Protein AF-A0A936D4Y7-F1 (afdb_monomer_lite)

Sequence (70 aa):
MTLTELGTMAYVACVDVELALGRALGLSYRDINAGLFFVLFPLATLALAATVVGQGARLRGLRRAEKVKQ

Secondary structure (DSSP, 8-state):
--HHHHHHHHHHHHHHHHHHHHHHTT--HHHHHHHIIIIIHHHHHHHHHHHHHHHHHHHHHHHHHHHHH-

Radius of gyration: 20.14 Å; chains: 1; bounding box: 42×23×53 Å

Structure (mmCIF, N/CA/C/O backbone):
data_AF-A0A936D4Y7-F1
#
_entry.id   AF-A0A936D4Y7-F1
#
loop_
_atom_site.group_PDB
_atom_site.id
_atom_site.type_symbol
_atom_site.label_atom_id
_atom_site.label_alt_id
_atom_site.label_comp_id
_atom_site.label_asym_id
_atom_site.label_entity_id
_atom_site.label_seq_id
_atom_site.pdbx_PDB_ins_code
_atom_site.Cartn_x
_atom_site.Cartn_y
_atom_site.Cartn_z
_atom_site.occupancy
_atom_site.B_iso_or_equiv
_atom_site.auth_seq_id
_atom_site.auth_comp_id
_atom_site.auth_asym_id
_atom_site.auth_atom_id
_atom_site.pdbx_PDB_model_num
ATOM 1 N N . MET A 1 1 ? 15.644 15.687 12.902 1.00 74.06 1 MET A N 1
ATOM 2 C CA . MET A 1 1 ? 14.798 15.029 11.896 1.00 74.06 1 MET A CA 1
ATOM 3 C C . MET A 1 1 ? 13.349 15.165 12.330 1.00 74.06 1 MET A C 1
ATOM 5 O O . MET A 1 1 ? 13.000 14.700 13.409 1.00 74.06 1 MET A O 1
ATOM 9 N N . THR A 1 2 ? 12.549 15.899 11.569 1.00 93.00 2 THR A N 1
ATOM 10 C CA . THR A 1 2 ? 11.130 16.158 11.839 1.00 93.00 2 THR A CA 1
ATOM 11 C C . THR A 1 2 ? 10.256 15.005 11.337 1.00 93.00 2 THR A C 1
ATOM 13 O O . THR A 1 2 ? 10.689 14.196 10.515 1.00 93.00 2 THR A O 1
ATOM 16 N N . LEU A 1 3 ? 9.006 14.934 11.808 1.00 90.88 3 LEU A N 1
ATOM 17 C CA . LEU A 1 3 ? 8.031 13.944 11.331 1.00 90.88 3 LEU A CA 1
ATOM 18 C C . LEU A 1 3 ? 7.812 14.054 9.813 1.00 90.88 3 LEU A C 1
ATOM 20 O O . LEU A 1 3 ? 7.705 13.044 9.124 1.00 90.88 3 LEU A O 1
ATOM 24 N N . THR A 1 4 ? 7.801 15.282 9.293 1.00 93.38 4 THR A N 1
ATOM 25 C CA . THR A 1 4 ? 7.668 15.563 7.862 1.00 93.38 4 THR A CA 1
ATOM 26 C C . THR A 1 4 ? 8.871 15.052 7.077 1.00 93.38 4 THR A C 1
ATOM 28 O O . THR A 1 4 ? 8.690 14.407 6.053 1.00 93.38 4 THR A O 1
ATOM 31 N N . GLU A 1 5 ? 10.095 15.278 7.560 1.00 92.56 5 GLU A N 1
ATOM 32 C CA . GLU A 1 5 ? 11.310 14.759 6.913 1.00 92.56 5 GLU A CA 1
ATOM 33 C C . GLU A 1 5 ? 11.317 13.227 6.874 1.00 92.56 5 GLU A C 1
ATOM 35 O O . GLU A 1 5 ? 11.607 12.644 5.832 1.00 92.56 5 GLU A O 1
ATOM 40 N N . LEU A 1 6 ? 10.936 12.573 7.977 1.00 93.50 6 LEU A N 1
ATOM 41 C CA . LEU A 1 6 ? 10.813 11.115 8.032 1.00 93.50 6 LEU A CA 1
ATOM 42 C C . LEU A 1 6 ? 9.753 10.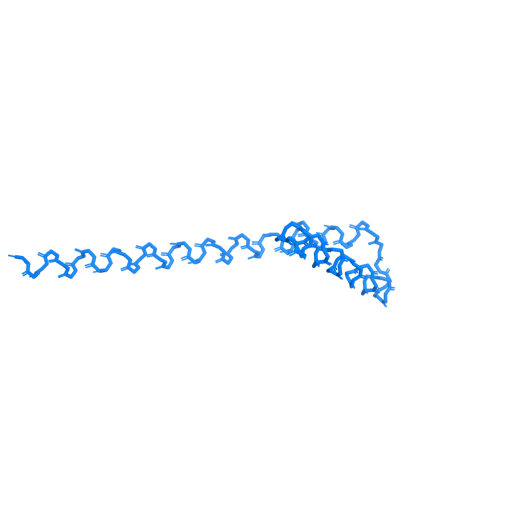594 7.058 1.00 93.50 6 LEU A C 1
ATOM 44 O O . LEU A 1 6 ? 10.010 9.632 6.336 1.00 93.50 6 LEU A O 1
ATOM 48 N N . GLY A 1 7 ? 8.591 11.249 7.011 1.00 91.25 7 GLY A N 1
ATOM 49 C CA . GLY A 1 7 ? 7.521 10.913 6.076 1.00 91.25 7 GLY A CA 1
ATOM 50 C C . GLY A 1 7 ? 7.965 11.044 4.621 1.00 91.25 7 GLY A C 1
ATOM 51 O O . GLY A 1 7 ? 7.755 10.126 3.831 1.00 91.25 7 GLY A O 1
ATOM 52 N N . THR A 1 8 ? 8.647 12.138 4.278 1.00 95.81 8 THR A N 1
ATOM 53 C CA . THR A 1 8 ? 9.179 12.360 2.928 1.00 95.81 8 THR A CA 1
ATOM 54 C C . THR A 1 8 ? 10.234 11.320 2.563 1.00 95.81 8 THR A C 1
ATOM 56 O O . THR A 1 8 ? 10.182 10.768 1.469 1.00 95.81 8 THR A O 1
ATOM 59 N N . MET A 1 9 ? 11.162 10.999 3.469 1.00 94.56 9 MET A N 1
ATOM 60 C CA . MET A 1 9 ? 12.187 9.982 3.209 1.00 94.56 9 MET A CA 1
ATOM 61 C C . MET A 1 9 ? 11.582 8.596 2.986 1.00 94.56 9 MET A C 1
ATOM 63 O O . MET A 1 9 ? 11.983 7.897 2.058 1.00 94.56 9 MET A O 1
ATOM 67 N N . ALA A 1 10 ? 10.598 8.210 3.800 1.00 92.50 10 ALA A N 1
ATOM 68 C CA . ALA A 1 10 ? 9.895 6.944 3.631 1.00 92.50 10 ALA A CA 1
ATOM 69 C C . ALA A 1 10 ? 9.129 6.899 2.300 1.00 92.50 10 ALA A C 1
ATOM 71 O O . ALA A 1 10 ? 9.217 5.910 1.578 1.00 92.50 10 ALA A O 1
ATOM 72 N N . TYR A 1 11 ? 8.433 7.986 1.948 1.00 89.94 11 TYR A N 1
ATOM 73 C CA . TYR A 1 11 ? 7.735 8.107 0.670 1.00 89.94 11 TYR A CA 1
ATOM 74 C C . TYR A 1 11 ? 8.688 7.937 -0.519 1.00 89.94 11 TYR A C 1
ATOM 76 O O . TYR A 1 11 ? 8.426 7.116 -1.395 1.00 89.94 11 TYR A O 1
ATOM 84 N N . VAL A 1 12 ? 9.815 8.657 -0.525 1.00 95.56 12 VAL A N 1
ATOM 85 C CA . VAL A 1 12 ? 10.814 8.567 -1.601 1.00 95.56 12 VAL A CA 1
ATOM 86 C C . VAL A 1 12 ? 11.368 7.147 -1.710 1.00 95.56 12 VAL A C 1
ATOM 88 O O . VAL A 1 12 ? 11.377 6.587 -2.801 1.00 95.56 12 VAL A O 1
ATOM 91 N N . ALA A 1 13 ? 11.734 6.522 -0.587 1.00 93.56 13 ALA A N 1
ATOM 92 C CA . ALA A 1 13 ? 12.234 5.149 -0.585 1.00 93.56 13 ALA A CA 1
ATOM 93 C C . ALA A 1 13 ? 11.206 4.144 -1.138 1.00 93.56 13 ALA A C 1
ATOM 95 O O . ALA A 1 13 ? 11.572 3.241 -1.890 1.00 93.56 13 ALA A O 1
ATOM 96 N N . CYS A 1 14 ? 9.919 4.303 -0.808 1.00 91.19 14 CYS A N 1
ATOM 97 C CA . CYS A 1 14 ? 8.855 3.472 -1.373 1.00 91.19 14 CYS A CA 1
ATOM 98 C C . CYS A 1 14 ? 8.737 3.644 -2.893 1.00 91.19 14 CYS A C 1
ATOM 100 O O . CYS A 1 14 ? 8.675 2.644 -3.607 1.00 91.19 14 CYS A O 1
ATOM 102 N N . VAL A 1 15 ? 8.751 4.886 -3.385 1.00 91.06 15 VAL A N 1
ATOM 103 C CA . VAL A 1 15 ? 8.672 5.181 -4.824 1.00 91.06 15 VAL A CA 1
ATOM 104 C C . VAL A 1 15 ? 9.884 4.620 -5.570 1.00 91.06 15 VAL A C 1
ATOM 106 O O . VAL A 1 15 ? 9.728 4.025 -6.635 1.00 91.06 15 VAL A O 1
ATOM 109 N N . ASP A 1 16 ? 11.088 4.746 -5.011 1.00 93.88 16 ASP A N 1
ATOM 110 C CA . ASP A 1 16 ? 12.307 4.219 -5.630 1.00 93.88 16 ASP A CA 1
ATOM 111 C C . ASP A 1 16 ? 12.265 2.693 -5.766 1.00 93.88 16 ASP A C 1
ATOM 113 O O . ASP A 1 16 ? 12.597 2.153 -6.825 1.00 93.88 16 ASP A O 1
ATOM 117 N N . VAL A 1 17 ? 11.812 1.991 -4.722 1.00 91.31 17 VAL A N 1
ATOM 118 C CA . VAL A 1 17 ? 11.628 0.532 -4.753 1.00 91.31 17 VAL A CA 1
ATOM 119 C C . VAL A 1 17 ? 10.594 0.138 -5.801 1.00 91.31 17 VAL A C 1
ATOM 121 O O . VAL A 1 17 ? 10.818 -0.803 -6.562 1.00 91.31 17 VAL A O 1
ATOM 124 N N . GLU A 1 18 ? 9.480 0.860 -5.876 1.00 89.44 18 GLU A N 1
ATOM 125 C CA . GLU A 1 18 ? 8.420 0.589 -6.840 1.00 89.44 18 GLU A CA 1
ATOM 126 C C . GLU A 1 18 ? 8.899 0.763 -8.286 1.00 89.44 18 GLU A C 1
ATOM 128 O O . GLU A 1 18 ? 8.677 -0.107 -9.130 1.00 89.44 18 GLU A O 1
ATOM 133 N N . LEU A 1 19 ? 9.628 1.845 -8.570 1.00 90.88 19 LEU A N 1
ATOM 134 C CA . LEU A 1 19 ? 10.210 2.086 -9.889 1.00 90.88 19 LEU A CA 1
ATOM 135 C C . LEU A 1 19 ? 11.292 1.058 -10.233 1.00 90.88 19 LEU A C 1
ATOM 137 O O . LEU A 1 19 ? 11.367 0.610 -11.379 1.00 90.88 19 LEU A O 1
ATOM 141 N N . ALA A 1 20 ? 12.127 0.669 -9.267 1.00 92.44 20 ALA A N 1
ATOM 142 C CA . ALA A 1 20 ? 13.140 -0.363 -9.462 1.00 92.44 20 ALA A CA 1
ATOM 143 C C . ALA A 1 20 ? 12.502 -1.724 -9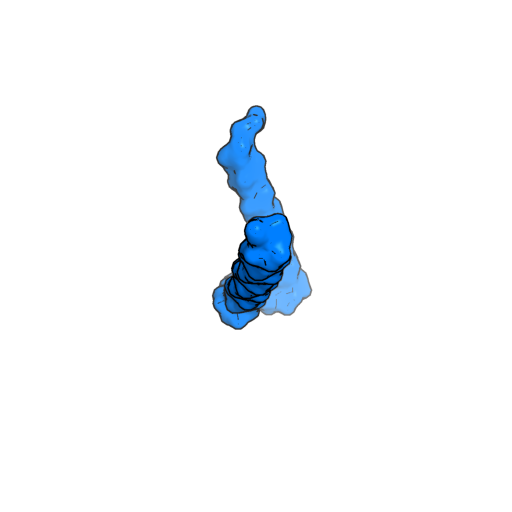.775 1.00 92.44 20 ALA A C 1
ATOM 145 O O . ALA A 1 20 ? 12.917 -2.396 -10.722 1.00 92.44 20 ALA A O 1
ATOM 146 N N . LEU A 1 21 ? 11.458 -2.100 -9.034 1.00 90.75 21 LEU A N 1
ATOM 147 C CA . LEU A 1 21 ? 10.710 -3.333 -9.258 1.00 90.75 21 LEU A CA 1
ATOM 148 C C . LEU A 1 21 ? 9.981 -3.305 -10.603 1.00 90.75 21 LEU A C 1
ATOM 150 O O . LEU A 1 21 ? 10.058 -4.264 -11.365 1.00 90.75 21 LEU A O 1
ATOM 154 N N . GLY A 1 22 ? 9.327 -2.192 -10.929 1.00 90.44 22 GLY A N 1
ATOM 155 C CA . GLY A 1 22 ? 8.658 -2.013 -12.211 1.00 90.44 22 GLY A CA 1
ATOM 156 C C . GLY A 1 22 ? 9.618 -2.162 -13.389 1.00 90.44 22 GLY A C 1
ATOM 157 O O . GLY A 1 22 ? 9.323 -2.903 -14.322 1.00 90.44 22 GLY A O 1
ATOM 158 N N . ARG A 1 23 ? 10.818 -1.570 -13.307 1.00 90.56 23 ARG A N 1
ATOM 159 C CA . ARG A 1 23 ? 11.883 -1.782 -14.304 1.00 90.56 23 ARG A CA 1
ATOM 160 C C . ARG A 1 23 ? 12.327 -3.241 -14.381 1.00 90.56 23 ARG A C 1
ATOM 162 O O . ARG A 1 23 ? 12.472 -3.756 -15.485 1.00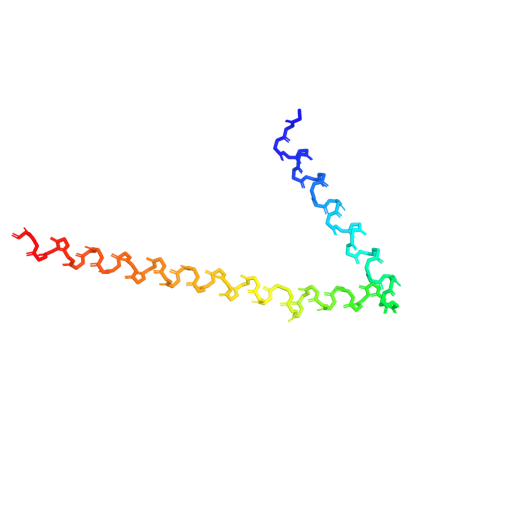 90.56 23 ARG A O 1
ATOM 169 N N . ALA A 1 24 ? 12.520 -3.908 -13.241 1.00 92.56 24 ALA A N 1
ATOM 170 C CA . ALA A 1 24 ? 12.909 -5.320 -13.199 1.00 92.56 24 ALA A CA 1
ATOM 171 C C . ALA A 1 24 ? 11.849 -6.246 -13.825 1.00 92.56 24 ALA A C 1
ATOM 173 O O . ALA A 1 24 ? 12.191 -7.269 -14.411 1.00 92.56 24 ALA A O 1
ATOM 174 N N . LEU A 1 25 ? 10.574 -5.863 -13.740 1.00 92.44 25 LEU A N 1
ATOM 175 C CA . LEU A 1 25 ? 9.443 -6.574 -14.338 1.00 92.44 25 LEU A CA 1
ATOM 176 C C . LEU A 1 25 ? 9.128 -6.123 -15.777 1.00 92.44 25 LEU A C 1
ATOM 178 O O . LEU A 1 25 ? 8.170 -6.614 -16.369 1.00 92.44 25 LEU A O 1
ATOM 182 N N . GLY A 1 26 ? 9.902 -5.191 -16.345 1.00 93.06 26 GLY A N 1
ATOM 183 C CA . GLY A 1 26 ? 9.666 -4.646 -17.686 1.00 93.06 26 GLY A CA 1
ATOM 184 C C . GLY A 1 26 ? 8.390 -3.805 -17.811 1.00 93.06 26 GLY A C 1
ATOM 185 O O . GLY A 1 26 ? 7.896 -3.605 -18.919 1.00 93.06 26 GLY A O 1
ATOM 186 N N . LEU A 1 27 ? 7.843 -3.324 -16.694 1.00 93.00 27 LEU A N 1
ATOM 187 C CA . LEU A 1 27 ? 6.628 -2.516 -16.654 1.00 93.00 27 LEU A CA 1
ATOM 188 C C . LEU A 1 27 ? 6.932 -1.059 -16.998 1.00 93.00 27 LEU A C 1
ATOM 190 O O . LEU A 1 27 ? 7.921 -0.476 -16.541 1.00 93.00 27 LEU A O 1
ATOM 194 N N . SER A 1 28 ? 6.042 -0.437 -17.771 1.00 92.88 28 SER A N 1
ATOM 195 C CA . SER A 1 28 ? 6.111 1.002 -17.992 1.00 92.88 28 SER A CA 1
ATOM 196 C C . SER A 1 28 ? 5.630 1.759 -16.750 1.00 92.88 28 SER A C 1
ATOM 198 O O . SER A 1 28 ? 4.869 1.241 -15.932 1.00 92.88 28 SER A O 1
ATOM 200 N N . TYR A 1 29 ? 6.001 3.038 -16.636 1.00 87.81 29 TYR A N 1
ATOM 201 C CA . TYR A 1 29 ? 5.457 3.918 -15.594 1.00 87.81 29 TYR A CA 1
ATOM 202 C C . TYR A 1 29 ? 3.919 3.936 -15.597 1.00 87.81 29 TYR A C 1
ATOM 204 O O . TYR A 1 29 ? 3.292 4.010 -14.542 1.00 87.81 29 TYR A O 1
ATOM 212 N N . ARG A 1 30 ? 3.294 3.825 -16.776 1.00 90.44 30 ARG A N 1
ATOM 213 C CA . ARG A 1 30 ? 1.835 3.764 -16.908 1.00 90.44 30 ARG A CA 1
ATOM 214 C C . ARG A 1 30 ? 1.256 2.505 -16.261 1.00 90.44 30 ARG A C 1
ATOM 216 O O . ARG A 1 30 ? 0.233 2.605 -15.592 1.00 90.44 30 ARG A O 1
ATOM 223 N N . ASP A 1 31 ? 1.907 1.359 -16.436 1.00 91.19 31 ASP A N 1
ATOM 224 C CA . ASP A 1 31 ? 1.443 0.078 -15.888 1.00 91.19 31 ASP A CA 1
ATOM 225 C C . ASP A 1 31 ? 1.587 0.041 -14.365 1.00 91.19 31 ASP A C 1
ATOM 227 O O . ASP A 1 31 ? 0.672 -0.389 -13.667 1.00 91.19 31 ASP A O 1
ATOM 231 N N . ILE A 1 32 ? 2.698 0.575 -13.849 1.00 90.56 32 ILE A N 1
ATOM 232 C CA . ILE A 1 32 ? 2.938 0.744 -12.409 1.00 90.56 32 ILE A CA 1
ATOM 233 C C . ILE A 1 32 ? 1.828 1.604 -11.787 1.00 90.56 32 ILE A C 1
ATOM 235 O O . ILE A 1 32 ? 1.151 1.173 -10.853 1.00 90.56 32 ILE A O 1
ATOM 239 N N . ASN A 1 33 ? 1.552 2.780 -12.366 1.00 89.06 33 ASN A N 1
ATOM 240 C CA . ASN A 1 33 ? 0.472 3.649 -11.887 1.00 89.06 33 ASN A CA 1
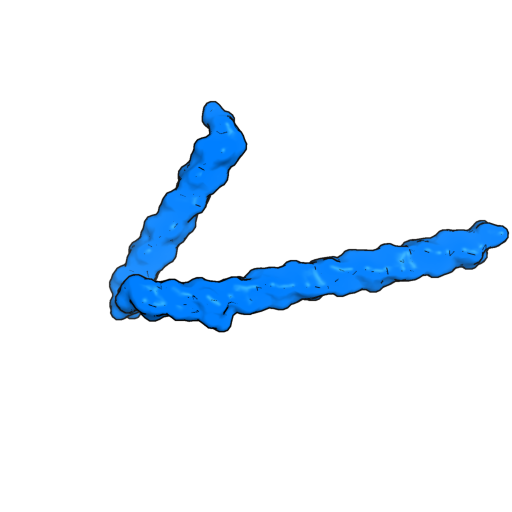ATOM 241 C C . ASN A 1 33 ? -0.908 2.998 -11.989 1.00 89.06 33 ASN A C 1
ATOM 243 O O . ASN A 1 33 ? -1.740 3.192 -11.105 1.00 89.06 33 ASN A O 1
ATOM 247 N N . ALA A 1 34 ? -1.167 2.229 -13.049 1.00 91.00 34 ALA A N 1
ATOM 248 C CA . ALA A 1 34 ? -2.407 1.474 -13.170 1.00 91.00 34 ALA A CA 1
ATOM 249 C C . ALA A 1 34 ? -2.532 0.444 -12.035 1.00 91.00 34 ALA A C 1
ATOM 251 O O . ALA A 1 34 ?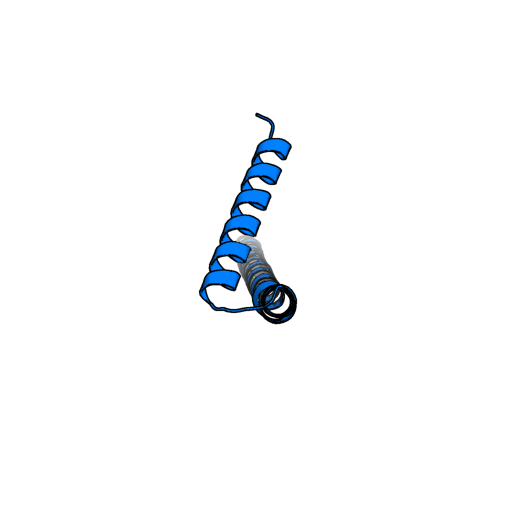 -3.593 0.340 -11.425 1.00 91.00 34 ALA A O 1
ATOM 252 N N . GLY A 1 35 ? -1.449 -0.257 -11.690 1.00 88.50 35 GLY A N 1
ATOM 253 C CA . GLY A 1 35 ? -1.399 -1.154 -10.535 1.00 88.50 35 GLY A CA 1
ATOM 254 C C . GLY A 1 35 ? -1.710 -0.437 -9.218 1.00 88.50 35 GLY A C 1
ATOM 255 O O . GLY A 1 35 ? -2.564 -0.892 -8.454 1.00 88.50 35 GLY A O 1
ATOM 256 N N . LEU A 1 36 ? -1.099 0.724 -8.972 1.00 88.19 36 LEU A N 1
ATOM 257 C CA . LEU A 1 36 ? -1.392 1.537 -7.788 1.00 88.19 36 LEU A CA 1
ATOM 258 C C . LEU A 1 36 ? -2.869 1.935 -7.707 1.00 88.19 36 LEU A C 1
ATOM 260 O O . LEU A 1 36 ? -3.515 1.721 -6.681 1.00 88.19 36 LEU A O 1
ATOM 264 N N . PHE A 1 37 ? -3.414 2.499 -8.786 1.00 89.38 37 PHE A N 1
ATOM 265 C CA . PHE A 1 37 ? -4.766 3.058 -8.785 1.00 89.38 37 PHE A CA 1
ATOM 266 C C . PHE A 1 37 ? -5.866 2.002 -8.816 1.00 89.38 37 PHE A C 1
ATOM 268 O O . PHE A 1 37 ? -6.874 2.158 -8.133 1.00 89.38 37 PHE A O 1
ATOM 275 N N . PHE A 1 38 ? -5.704 0.945 -9.610 1.00 92.50 38 PHE A N 1
ATOM 276 C CA . PHE A 1 38 ? -6.756 -0.054 -9.805 1.00 92.50 38 PHE A CA 1
ATOM 277 C C . PHE A 1 38 ? -6.653 -1.234 -8.847 1.00 92.50 38 PHE A C 1
ATOM 279 O O . PHE A 1 38 ? -7.646 -1.933 -8.655 1.00 92.50 38 PHE A O 1
ATOM 286 N N . VAL A 1 39 ? -5.489 -1.462 -8.235 1.00 90.06 39 VAL A N 1
ATOM 287 C CA . VAL A 1 39 ? -5.279 -2.604 -7.338 1.00 90.06 39 VAL A CA 1
ATOM 288 C C . VAL A 1 39 ? -4.954 -2.132 -5.930 1.00 90.06 39 VAL A C 1
ATOM 290 O O . VAL A 1 39 ? -5.736 -2.384 -5.012 1.00 90.06 39 VAL A O 1
ATOM 293 N N . LEU A 1 40 ? -3.841 -1.419 -5.739 1.00 88.31 40 LEU A N 1
ATOM 294 C CA . LEU A 1 40 ? -3.366 -1.103 -4.389 1.00 88.31 40 LEU A CA 1
ATOM 295 C C . LEU A 1 40 ? -4.339 -0.185 -3.635 1.00 88.31 40 LEU A C 1
ATOM 297 O O . LEU A 1 40 ? -4.674 -0.452 -2.480 1.00 88.31 40 LEU A O 1
ATOM 301 N N . PHE A 1 41 ? -4.839 0.861 -4.293 1.00 91.88 41 PHE A N 1
ATOM 302 C CA . PHE A 1 41 ? -5.754 1.824 -3.686 1.00 91.88 41 PHE A CA 1
ATOM 303 C C . PHE A 1 41 ? -7.111 1.205 -3.284 1.00 91.88 41 PHE A C 1
ATOM 305 O O . PHE A 1 41 ? -7.531 1.391 -2.133 1.00 91.88 41 PHE A O 1
ATOM 312 N N . PRO A 1 42 ? -7.795 0.413 -4.137 1.00 94.44 42 PRO A N 1
ATOM 313 C CA . PRO A 1 42 ? -8.996 -0.313 -3.733 1.00 94.44 42 PRO A CA 1
ATOM 314 C C . PRO A 1 42 ? -8.747 -1.303 -2.598 1.00 94.44 42 PRO A C 1
ATOM 316 O O . PRO A 1 42 ? -9.546 -1.356 -1.665 1.00 94.44 42 PRO A O 1
ATOM 319 N N . LEU A 1 43 ? -7.633 -2.044 -2.621 1.00 95.75 43 LEU A N 1
ATOM 320 C CA . LEU A 1 43 ? -7.287 -2.974 -1.541 1.00 95.75 43 LEU A CA 1
ATOM 321 C C . LEU A 1 43 ? -7.098 -2.249 -0.205 1.00 95.75 43 LEU A C 1
ATOM 323 O O . LEU A 1 43 ? -7.662 -2.671 0.806 1.00 95.75 43 LEU A O 1
ATOM 327 N N . ALA A 1 44 ? -6.369 -1.131 -0.201 1.00 94.50 44 ALA A N 1
ATOM 328 C CA . ALA A 1 44 ? -6.198 -0.306 0.991 1.00 94.50 44 ALA A CA 1
ATOM 329 C C . ALA A 1 44 ? -7.546 0.231 1.501 1.00 94.50 44 ALA A C 1
ATOM 331 O O . ALA A 1 44 ? -7.828 0.188 2.700 1.00 94.50 44 ALA A O 1
ATOM 332 N N . THR A 1 45 ? -8.416 0.669 0.589 1.00 96.56 45 THR A N 1
ATOM 333 C CA . THR A 1 45 ? -9.759 1.162 0.924 1.00 96.56 45 THR A CA 1
ATOM 334 C C . THR A 1 45 ? -10.625 0.062 1.539 1.00 96.56 45 THR A C 1
ATOM 336 O O . THR A 1 45 ? -11.277 0.293 2.556 1.00 96.56 45 THR A O 1
ATOM 339 N N . LEU A 1 46 ? -10.610 -1.149 0.977 1.00 97.81 46 LEU A N 1
ATOM 340 C CA . LEU A 1 46 ? -11.337 -2.298 1.519 1.00 97.81 46 LEU A CA 1
ATOM 341 C C . LEU A 1 46 ? -10.817 -2.701 2.903 1.00 97.81 46 LEU A C 1
ATOM 343 O O . LEU A 1 46 ? -11.619 -2.970 3.797 1.00 97.81 46 LEU A O 1
ATOM 347 N N . ALA A 1 47 ? -9.499 -2.694 3.114 1.00 97.56 47 ALA A N 1
ATOM 348 C CA . ALA A 1 47 ? -8.900 -2.986 4.415 1.00 97.56 47 ALA A CA 1
ATOM 349 C C . ALA A 1 47 ? -9.315 -1.956 5.483 1.00 97.56 47 ALA A C 1
ATOM 351 O O . ALA A 1 47 ? -9.688 -2.323 6.604 1.00 97.56 47 ALA A O 1
ATOM 352 N N . LEU A 1 48 ? -9.317 -0.667 5.128 1.00 97.00 48 LEU A N 1
ATOM 353 C CA . LEU A 1 48 ? -9.799 0.401 6.004 1.00 97.00 48 LEU A CA 1
ATOM 354 C C . LEU A 1 48 ? -11.295 0.255 6.292 1.00 97.00 48 LEU A C 1
ATOM 356 O O . LEU A 1 48 ? -11.700 0.312 7.453 1.00 97.00 48 LEU A O 1
ATOM 360 N N . ALA A 1 49 ? -12.111 -0.001 5.269 1.00 97.88 49 ALA A N 1
ATOM 361 C CA . ALA A 1 49 ? -13.544 -0.219 5.429 1.00 97.88 49 ALA A CA 1
ATOM 362 C C . ALA A 1 49 ? -13.830 -1.406 6.362 1.00 97.88 49 ALA A C 1
ATOM 364 O O . ALA A 1 49 ? -14.620 -1.277 7.297 1.00 97.88 49 ALA A O 1
ATOM 365 N N . ALA A 1 50 ? -13.136 -2.533 6.177 1.00 97.75 50 ALA A N 1
ATOM 366 C CA . ALA A 1 50 ? -13.242 -3.699 7.050 1.00 97.75 50 ALA A CA 1
ATOM 367 C C . ALA A 1 50 ? -12.853 -3.364 8.498 1.00 97.75 50 ALA A C 1
ATOM 369 O O . ALA A 1 50 ? -13.555 -3.749 9.435 1.00 97.75 50 ALA A O 1
ATOM 370 N N . THR A 1 51 ? -11.783 -2.588 8.684 1.00 98.00 51 THR A N 1
ATOM 371 C CA . THR A 1 51 ? -11.342 -2.125 10.007 1.00 98.00 51 THR A CA 1
ATOM 372 C C . THR A 1 51 ? -12.414 -1.269 10.679 1.00 98.00 51 THR A C 1
ATOM 374 O O . THR A 1 51 ? -12.776 -1.528 11.826 1.00 98.00 51 THR A O 1
ATOM 377 N N . VAL A 1 52 ? -12.977 -0.292 9.965 1.00 97.44 52 VAL A N 1
ATOM 378 C CA . VAL A 1 52 ? -14.036 0.590 10.480 1.00 97.44 52 VAL A CA 1
ATOM 379 C C . VAL A 1 52 ? -15.296 -0.204 10.825 1.00 97.44 52 VAL A C 1
ATOM 381 O O . VAL A 1 52 ? -15.869 -0.021 11.901 1.00 97.44 52 VAL A O 1
ATOM 384 N N . VAL A 1 53 ? -15.716 -1.128 9.958 1.00 97.38 53 VAL A N 1
ATOM 385 C CA . VAL A 1 53 ? -16.873 -1.999 10.213 1.00 97.38 53 VAL A CA 1
ATOM 386 C C . VAL A 1 53 ? -16.631 -2.873 11.445 1.00 97.38 53 VAL A C 1
ATOM 388 O O . VAL A 1 53 ? -17.500 -2.950 12.317 1.00 97.38 53 VAL A O 1
ATOM 391 N N . GLY A 1 54 ? -15.443 -3.471 11.567 1.00 97.12 54 GLY A N 1
ATOM 392 C CA . GLY A 1 54 ? -15.051 -4.280 12.721 1.00 97.12 54 GLY A CA 1
ATOM 393 C C . GLY A 1 54 ? -15.039 -3.479 14.026 1.00 97.12 54 GLY A C 1
ATOM 394 O O . GLY A 1 54 ? -15.624 -3.906 15.026 1.00 97.12 54 GLY A O 1
ATOM 395 N N . GLN A 1 55 ? -14.452 -2.279 14.012 1.00 97.00 55 GLN A N 1
ATOM 396 C CA . GLN A 1 55 ? -14.474 -1.357 15.152 1.00 97.00 55 GLN A CA 1
ATOM 397 C C . GLN A 1 55 ? -15.909 -0.966 15.526 1.00 97.00 55 GLN A C 1
ATOM 399 O O . GLN A 1 55 ? -16.281 -1.009 16.701 1.00 97.00 55 GLN A O 1
ATOM 404 N N . GLY A 1 56 ? -16.751 -0.664 14.536 1.00 96.31 56 GLY A N 1
ATOM 405 C CA . GLY A 1 56 ? -18.156 -0.324 14.743 1.00 96.31 56 GLY A CA 1
ATOM 406 C C . GLY A 1 56 ? -18.971 -1.470 15.347 1.00 96.31 56 GLY A C 1
ATOM 407 O O . GLY A 1 56 ? -19.797 -1.239 16.234 1.00 96.31 56 GLY A O 1
ATOM 408 N N . ALA A 1 57 ? -18.742 -2.708 14.909 1.00 94.75 57 ALA A N 1
ATOM 409 C CA . ALA A 1 57 ? -19.395 -3.889 15.469 1.00 94.75 57 ALA A CA 1
ATOM 410 C C . ALA A 1 57 ? -18.975 -4.124 16.929 1.00 94.75 57 ALA A C 1
ATOM 412 O O . ALA A 1 57 ? -19.830 -4.321 17.797 1.00 94.75 57 ALA A O 1
ATOM 413 N N . ARG A 1 58 ? -17.673 -4.014 17.222 1.00 95.06 58 ARG A N 1
ATOM 414 C CA . ARG A 1 58 ? -17.134 -4.155 18.581 1.00 95.06 58 ARG A CA 1
ATOM 415 C C . ARG A 1 58 ? -17.713 -3.109 19.532 1.00 95.06 58 ARG A C 1
ATOM 417 O O . ARG A 1 58 ? -18.166 -3.460 20.619 1.00 95.06 58 ARG A O 1
ATOM 424 N N . LEU A 1 59 ? -17.772 -1.845 19.112 1.00 95.25 59 LEU A N 1
ATOM 425 C CA . LEU A 1 59 ? -18.356 -0.762 19.911 1.00 95.25 59 LEU A CA 1
ATOM 426 C C . LEU A 1 59 ? -19.847 -0.982 20.190 1.00 95.25 59 LEU A C 1
ATOM 428 O O . LEU A 1 59 ? -20.303 -0.749 21.309 1.00 95.25 59 LEU A O 1
ATOM 432 N N . ARG A 1 60 ? -20.616 -1.471 19.208 1.00 91.38 60 ARG A N 1
ATOM 433 C CA . ARG A 1 60 ? -22.031 -1.823 19.420 1.00 91.38 60 ARG A CA 1
ATOM 434 C C . ARG A 1 60 ? -22.198 -2.953 20.434 1.00 91.38 60 ARG A C 1
ATOM 436 O O . ARG A 1 60 ? -23.112 -2.884 21.252 1.00 91.38 60 ARG A O 1
ATOM 443 N N . GLY A 1 61 ? -21.329 -3.963 20.394 1.00 90.06 61 GLY A N 1
ATOM 444 C CA . GLY A 1 61 ? -21.319 -5.056 21.369 1.00 90.06 61 GLY A CA 1
ATOM 445 C C . GLY A 1 61 ? -21.053 -4.561 22.791 1.00 90.06 61 GLY A C 1
ATOM 446 O O . GLY A 1 61 ? -21.827 -4.859 23.697 1.00 90.06 61 GLY A O 1
ATOM 447 N N . LEU A 1 62 ? -20.023 -3.727 22.965 1.00 91.69 62 LEU A N 1
ATOM 448 C CA . LEU A 1 62 ? -19.678 -3.138 24.264 1.00 91.69 62 LEU A CA 1
ATOM 449 C C . LEU A 1 62 ? -20.818 -2.276 24.826 1.00 91.69 62 LEU A C 1
ATOM 451 O O . LEU A 1 62 ? -21.212 -2.463 25.973 1.00 91.69 62 LEU A O 1
ATOM 455 N N . ARG A 1 63 ? -21.431 -1.419 23.999 1.00 88.19 63 ARG A N 1
ATOM 456 C CA . ARG A 1 63 ? -22.586 -0.596 24.405 1.00 88.19 63 ARG A CA 1
ATOM 457 C C . ARG A 1 63 ? -23.802 -1.423 24.830 1.00 88.19 63 ARG A C 1
ATOM 459 O O . ARG A 1 63 ? -24.574 -0.984 25.675 1.00 88.19 63 ARG A O 1
ATOM 466 N N . ARG A 1 64 ? -24.020 -2.597 24.227 1.00 82.44 64 ARG A N 1
ATOM 467 C CA . ARG A 1 64 ? -25.110 -3.503 24.629 1.00 82.44 64 ARG A CA 1
ATOM 468 C C . ARG A 1 64 ? -24.818 -4.169 25.970 1.00 82.44 64 ARG A C 1
ATOM 470 O O . ARG A 1 64 ? -25.715 -4.232 26.798 1.00 82.44 64 ARG A O 1
ATOM 477 N N . ALA A 1 65 ? -23.584 -4.621 26.188 1.00 80.12 65 ALA A N 1
ATOM 478 C CA . ALA A 1 65 ? -23.171 -5.212 27.459 1.00 80.12 65 ALA A CA 1
ATOM 479 C C . ALA A 1 65 ? -23.251 -4.206 28.621 1.00 80.12 65 ALA A C 1
ATOM 481 O O . ALA A 1 65 ? -23.654 -4.571 29.719 1.00 80.12 65 ALA A O 1
ATOM 482 N N . GLU A 1 66 ? -22.925 -2.937 28.364 1.00 79.44 66 GLU A N 1
ATOM 483 C CA . GLU A 1 66 ? -23.036 -1.858 29.350 1.00 79.44 66 GLU A CA 1
ATOM 484 C C . GLU A 1 66 ? -24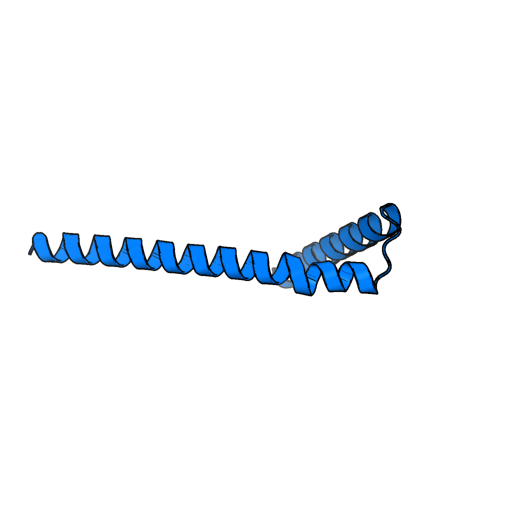.494 -1.607 29.772 1.00 79.44 66 GLU A C 1
ATOM 486 O O . GLU A 1 66 ? -24.784 -1.567 30.963 1.00 79.44 66 GLU A O 1
ATOM 491 N N . LYS A 1 67 ? -25.433 -1.553 28.814 1.00 69.25 67 LYS A N 1
ATOM 492 C CA . LYS A 1 67 ? -26.871 -1.376 29.096 1.00 69.25 67 LYS A CA 1
ATOM 493 C C . LYS A 1 67 ? -27.522 -2.526 29.866 1.00 69.25 67 LYS A C 1
ATOM 495 O O . LYS A 1 67 ? -28.546 -2.306 30.487 1.00 69.25 67 LYS A O 1
ATOM 500 N N . VAL A 1 68 ? -26.984 -3.743 29.778 1.00 70.44 68 VAL A N 1
ATOM 501 C CA . VAL A 1 68 ? -27.503 -4.916 30.513 1.00 70.44 68 VAL A CA 1
ATOM 502 C C . VAL A 1 68 ? -27.038 -4.915 31.975 1.00 70.44 68 VAL A C 1
ATOM 504 O O . VAL A 1 68 ? -27.605 -5.623 32.801 1.00 70.44 68 VAL A O 1
ATOM 507 N N . LYS A 1 69 ? -25.988 -4.150 32.298 1.00 62.62 69 LYS A N 1
ATOM 508 C CA . LYS A 1 69 ? -25.384 -4.098 33.635 1.00 62.62 69 LYS A CA 1
ATOM 509 C C . LYS A 1 69 ? -25.913 -2.942 34.502 1.00 62.62 69 LYS A C 1
ATOM 511 O O . LYS A 1 69 ? -25.600 -2.920 35.691 1.00 62.62 69 LYS A O 1
ATOM 516 N N . GLN A 1 70 ? -26.643 -1.997 33.903 1.00 55.41 70 GLN A N 1
ATOM 517 C CA . GLN A 1 70 ? -27.431 -0.959 34.584 1.00 55.41 70 GLN A CA 1
ATOM 518 C C . GLN A 1 70 ? -28.841 -1.467 34.868 1.00 55.41 70 GLN A C 1
ATOM 520 O O . GLN A 1 70 ? -29.373 -1.075 35.927 1.00 55.41 70 GLN A O 1
#

Foldseek 3Di:
DDPVVVVVVVVVVVVVVLVVVCVVVVHDPVRSVCCCPVPVVVVVVVVVVVVVVVVVVVVVVVVVVVVVVD

pLDDT: mean 90.48, std 7.84, range [55.41, 98.0]